Protein AF-A0A0N0BP47-F1 (afdb_monomer)

Structure (mmCIF, N/CA/C/O backbone):
data_AF-A0A0N0BP47-F1
#
_entry.id   AF-A0A0N0BP47-F1
#
loop_
_atom_site.group_PDB
_atom_site.id
_atom_site.type_symbol
_atom_site.label_atom_id
_atom_site.label_alt_id
_atom_site.label_comp_id
_atom_site.label_asym_id
_atom_site.label_entity_id
_atom_site.label_seq_id
_atom_site.pdbx_PDB_ins_code
_atom_site.Cartn_x
_atom_site.Cartn_y
_atom_site.Cartn_z
_atom_site.occupancy
_atom_site.B_iso_or_equiv
_atom_site.auth_seq_id
_atom_site.auth_comp_id
_atom_site.auth_asym_id
_atom_site.auth_atom_id
_atom_site.pdbx_PDB_model_num
ATOM 1 N N . MET A 1 1 ? 19.982 -4.268 -27.876 1.00 39.19 1 MET A N 1
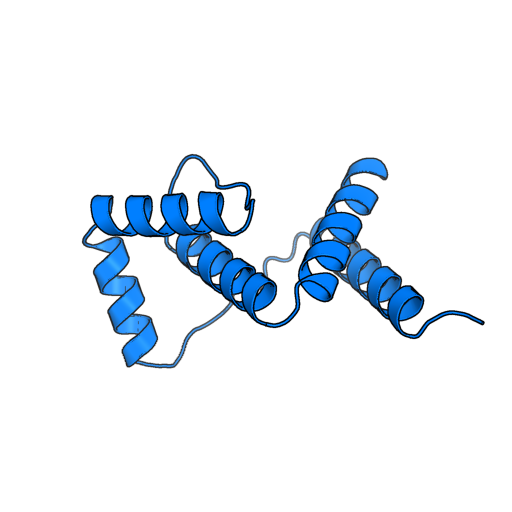ATOM 2 C CA . MET A 1 1 ? 18.529 -4.215 -28.103 1.00 39.19 1 MET A CA 1
ATOM 3 C C . MET A 1 1 ? 17.950 -4.210 -26.710 1.00 39.19 1 MET A C 1
ATOM 5 O O . MET A 1 1 ? 17.743 -5.275 -26.160 1.00 39.19 1 MET A O 1
ATOM 9 N N . THR A 1 2 ? 17.935 -3.030 -26.093 1.00 45.56 2 THR A N 1
ATOM 10 C CA . THR A 1 2 ? 17.407 -2.817 -24.741 1.00 45.56 2 THR A CA 1
ATOM 11 C C . THR A 1 2 ? 15.906 -3.044 -24.854 1.00 45.56 2 THR A C 1
ATOM 13 O O . THR A 1 2 ? 15.284 -2.416 -25.721 1.00 45.56 2 THR A O 1
ATOM 16 N N . SER A 1 3 ? 15.369 -4.034 -24.141 1.00 50.91 3 SER A N 1
ATOM 17 C CA . SER A 1 3 ? 13.925 -4.277 -24.151 1.00 50.91 3 SER A CA 1
ATOM 18 C C . SER A 1 3 ? 13.225 -3.025 -23.620 1.00 50.91 3 SER A C 1
ATOM 20 O O . SER A 1 3 ? 13.825 -2.246 -22.881 1.00 50.91 3 SER A O 1
ATOM 22 N N . VAL A 1 4 ? 11.967 -2.809 -24.000 1.00 58.12 4 VAL A N 1
ATOM 23 C CA . VAL A 1 4 ? 11.147 -1.744 -23.394 1.00 58.12 4 VAL A CA 1
ATOM 24 C C . VAL A 1 4 ? 11.092 -1.919 -21.865 1.00 58.12 4 VAL A C 1
ATOM 26 O O . VAL A 1 4 ? 11.076 -0.922 -21.151 1.00 58.12 4 VAL A O 1
ATOM 29 N N . ASP A 1 5 ? 11.179 -3.165 -21.387 1.00 60.19 5 ASP A N 1
ATOM 30 C CA . ASP A 1 5 ? 11.252 -3.538 -19.970 1.00 60.19 5 ASP A CA 1
ATOM 31 C C . ASP A 1 5 ? 12.515 -3.053 -19.253 1.00 60.19 5 ASP A C 1
ATOM 33 O O . ASP A 1 5 ? 12.406 -2.491 -18.170 1.00 60.19 5 ASP A O 1
ATOM 37 N N . ASP A 1 6 ? 13.701 -3.176 -19.866 1.00 65.19 6 ASP A N 1
ATOM 38 C CA . ASP A 1 6 ? 14.962 -2.757 -19.225 1.00 65.19 6 ASP A CA 1
ATOM 39 C C . ASP A 1 6 ? 14.944 -1.249 -18.901 1.00 65.19 6 ASP A C 1
ATOM 41 O O . ASP A 1 6 ? 15.455 -0.815 -17.874 1.00 65.19 6 ASP A O 1
ATOM 45 N N . GLY A 1 7 ? 14.328 -0.438 -19.772 1.00 82.25 7 GLY A N 1
ATOM 4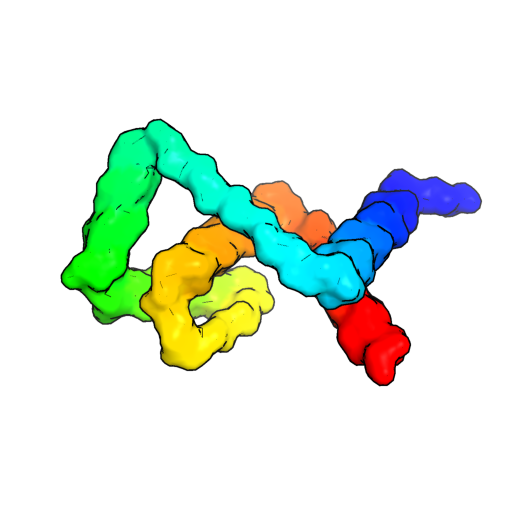6 C CA . GLY A 1 7 ? 14.207 1.004 -19.545 1.00 82.25 7 GLY A CA 1
ATOM 47 C C . GLY A 1 7 ? 13.253 1.352 -18.401 1.00 82.25 7 GLY A C 1
ATOM 48 O O . GLY A 1 7 ? 13.528 2.265 -17.631 1.00 82.25 7 GLY A O 1
ATOM 49 N N . PHE A 1 8 ? 12.151 0.612 -18.266 1.00 86.25 8 PHE A N 1
ATOM 50 C CA . PHE A 1 8 ? 11.183 0.841 -17.194 1.00 86.25 8 PHE A CA 1
ATOM 51 C C . PHE A 1 8 ? 11.718 0.407 -15.821 1.00 86.25 8 PHE A C 1
ATOM 53 O O . PHE A 1 8 ? 11.461 1.078 -14.822 1.00 86.25 8 PHE A O 1
ATOM 60 N N . GLU A 1 9 ? 12.489 -0.682 -15.759 1.00 88.00 9 GLU A N 1
ATOM 61 C CA . GLU A 1 9 ? 13.150 -1.115 -14.523 1.00 88.00 9 GLU A CA 1
ATOM 62 C C . GLU A 1 9 ? 14.175 -0.098 -14.012 1.00 88.00 9 GLU A C 1
ATOM 64 O O . GLU A 1 9 ? 14.232 0.159 -12.805 1.00 88.00 9 GLU A O 1
ATOM 69 N N . ASP A 1 10 ? 14.962 0.493 -14.915 1.00 89.44 10 ASP A N 1
ATOM 70 C CA . ASP A 1 10 ? 15.906 1.562 -14.578 1.00 89.44 10 ASP A CA 1
ATOM 71 C C . ASP A 1 10 ? 15.158 2.816 -14.087 1.00 89.44 10 ASP A C 1
ATOM 73 O O . ASP A 1 10 ? 15.490 3.353 -13.028 1.00 89.44 10 ASP A O 1
ATOM 77 N N . ASP A 1 11 ? 14.080 3.220 -14.773 1.00 92.56 11 ASP A N 1
ATOM 78 C CA . ASP A 1 11 ? 13.230 4.345 -14.351 1.00 92.56 11 ASP A CA 1
ATOM 79 C C . ASP A 1 11 ? 12.618 4.115 -12.950 1.00 92.56 11 ASP A C 1
ATOM 81 O O . ASP A 1 11 ? 12.526 5.040 -12.133 1.00 92.56 11 ASP A O 1
ATOM 85 N N . LEU A 1 12 ? 12.201 2.880 -12.642 1.00 91.81 12 LEU A N 1
ATOM 86 C CA . LEU A 1 12 ? 11.696 2.502 -11.319 1.00 91.81 12 LEU A CA 1
ATOM 87 C C . LEU A 1 12 ? 12.785 2.575 -10.244 1.00 91.81 12 LEU A C 1
ATOM 89 O O . LEU A 1 12 ? 12.523 3.084 -9.151 1.00 91.81 12 LEU A O 1
ATOM 93 N N . LEU A 1 13 ? 13.993 2.083 -10.532 1.00 92.06 13 LEU A N 1
ATOM 94 C CA . LEU A 1 13 ? 15.125 2.154 -9.605 1.00 92.06 13 LEU A CA 1
ATOM 95 C C . LEU A 1 13 ? 15.509 3.607 -9.297 1.00 92.06 13 LEU A C 1
ATOM 97 O O . LEU A 1 13 ? 15.717 3.948 -8.126 1.00 92.06 13 LEU A O 1
ATOM 101 N N . ASP A 1 14 ? 15.548 4.462 -10.318 1.00 91.62 14 ASP A N 1
ATOM 102 C CA . ASP A 1 14 ? 15.815 5.892 -10.165 1.00 91.62 14 ASP A CA 1
ATOM 103 C C . ASP A 1 14 ? 14.738 6.559 -9.299 1.00 91.62 14 ASP A C 1
ATOM 105 O O . ASP A 1 14 ? 15.054 7.271 -8.341 1.00 91.62 14 ASP A O 1
ATOM 109 N N . ALA A 1 15 ? 13.459 6.265 -9.559 1.00 90.50 15 ALA A N 1
ATOM 110 C CA . ALA A 1 15 ? 12.347 6.809 -8.782 1.00 90.50 15 ALA A CA 1
ATOM 111 C C . ALA A 1 15 ? 12.372 6.359 -7.308 1.00 90.50 15 ALA A C 1
ATOM 113 O O . ALA A 1 15 ? 12.104 7.165 -6.408 1.00 90.50 15 ALA A O 1
ATOM 114 N N . VAL A 1 16 ? 12.694 5.086 -7.042 1.00 89.88 16 VAL A N 1
ATOM 115 C CA . VAL A 1 16 ? 12.854 4.556 -5.675 1.00 89.88 16 VAL A CA 1
ATOM 116 C C . VAL A 1 16 ? 14.034 5.231 -4.976 1.00 89.88 16 VAL A C 1
ATOM 118 O O . VAL A 1 16 ? 13.901 5.639 -3.819 1.00 89.88 16 VAL A O 1
ATOM 121 N N . THR A 1 17 ? 15.160 5.398 -5.669 1.00 89.44 17 THR A N 1
ATOM 122 C CA . THR A 1 17 ? 16.366 6.027 -5.113 1.00 89.44 17 THR A CA 1
ATOM 123 C C . THR A 1 17 ? 16.114 7.491 -4.767 1.00 89.44 17 THR A C 1
ATOM 125 O O . THR A 1 17 ? 16.306 7.885 -3.616 1.00 89.44 17 THR A O 1
ATOM 128 N N . GLU A 1 18 ? 15.567 8.278 -5.699 1.00 88.69 18 GLU A N 1
ATOM 129 C CA . GLU A 1 18 ? 15.239 9.690 -5.462 1.00 88.69 18 GLU A CA 1
ATOM 130 C C . GLU A 1 18 ? 14.275 9.854 -4.273 1.00 88.69 18 GLU A C 1
ATOM 132 O O . GLU A 1 18 ? 14.419 10.766 -3.447 1.00 88.69 18 GLU A O 1
ATOM 137 N N . ARG A 1 19 ? 13.289 8.956 -4.137 1.00 86.06 19 ARG A N 1
ATOM 138 C CA . ARG A 1 19 ? 12.337 8.997 -3.018 1.00 86.06 19 ARG A CA 1
ATOM 139 C C . ARG A 1 19 ? 12.985 8.724 -1.668 1.00 86.06 19 ARG A C 1
ATOM 141 O O . ARG A 1 19 ? 12.661 9.434 -0.716 1.00 86.06 19 ARG A O 1
ATOM 148 N N . ASN A 1 20 ? 13.886 7.750 -1.589 1.00 84.06 20 ASN A N 1
ATOM 149 C CA . ASN A 1 20 ? 14.588 7.429 -0.348 1.00 84.06 20 ASN A CA 1
ATOM 150 C C . ASN A 1 20 ? 15.618 8.508 0.023 1.00 84.06 20 ASN A C 1
ATOM 152 O O . ASN A 1 20 ? 15.687 8.910 1.183 1.00 84.06 20 ASN A O 1
ATOM 156 N N . GLU A 1 21 ? 16.361 9.042 -0.950 1.00 86.56 21 GLU A N 1
ATOM 157 C CA . GLU A 1 21 ? 17.393 10.061 -0.708 1.00 86.56 21 GLU A CA 1
ATOM 158 C C . GLU A 1 21 ? 16.817 11.442 -0.372 1.00 86.56 21 GLU A C 1
ATOM 160 O O . GLU A 1 21 ? 17.348 12.152 0.484 1.00 86.56 21 GLU A O 1
ATOM 165 N N . SER A 1 22 ? 15.717 11.842 -1.021 1.00 83.44 22 SER A N 1
ATOM 166 C CA . SER A 1 22 ? 15.095 13.150 -0.769 1.00 83.44 22 SER A CA 1
ATOM 167 C C . SER A 1 22 ? 14.421 13.247 0.602 1.00 83.44 22 SER A C 1
ATOM 169 O O . SER A 1 22 ? 14.139 14.356 1.064 1.00 83.44 22 SER A O 1
ATOM 171 N N . GLY A 1 23 ? 14.104 12.108 1.234 1.00 68.56 23 GLY A N 1
ATOM 172 C CA . GLY A 1 23 ? 13.318 12.041 2.471 1.00 68.56 23 GLY A CA 1
ATOM 173 C C . GLY A 1 23 ? 11.908 12.638 2.343 1.00 68.56 23 GLY A C 1
ATOM 174 O O . GLY A 1 23 ? 11.210 12.822 3.342 1.00 68.56 23 GLY A O 1
ATOM 175 N N . ALA A 1 24 ? 11.478 12.979 1.124 1.00 66.75 24 ALA A N 1
ATOM 176 C CA . ALA A 1 24 ? 10.229 13.673 0.871 1.00 66.75 24 ALA A CA 1
ATOM 177 C C . ALA A 1 24 ? 9.083 12.664 0.755 1.00 66.75 24 ALA A C 1
ATOM 179 O O . ALA A 1 24 ? 8.833 12.090 -0.312 1.00 66.75 24 ALA A O 1
ATOM 180 N N . GLN A 1 25 ? 8.344 12.498 1.854 1.00 67.88 25 GLN A N 1
ATOM 181 C CA . GLN A 1 25 ? 7.076 11.774 1.852 1.00 67.88 25 GLN A CA 1
ATOM 182 C C . GLN A 1 25 ? 6.072 12.501 0.948 1.00 67.88 25 GLN A C 1
ATOM 184 O O . GLN A 1 25 ? 5.815 13.697 1.109 1.00 67.88 25 GLN A O 1
ATOM 189 N N . ARG A 1 26 ? 5.496 11.780 -0.018 1.00 69.38 26 ARG A N 1
ATOM 190 C CA . ARG A 1 26 ? 4.386 12.279 -0.835 1.00 69.38 26 ARG A CA 1
ATOM 191 C C . ARG A 1 26 ? 3.104 11.613 -0.360 1.00 69.38 26 ARG A C 1
ATOM 193 O O . ARG A 1 26 ? 3.006 10.393 -0.393 1.00 69.38 26 ARG A O 1
ATOM 200 N N . SER A 1 27 ? 2.131 12.410 0.069 1.00 79.88 27 SER A N 1
ATOM 201 C CA . SER A 1 27 ? 0.819 11.893 0.446 1.00 79.88 27 SER A CA 1
ATOM 202 C C . SER A 1 27 ? -0.002 11.528 -0.791 1.00 79.88 27 SER A C 1
ATOM 204 O O . SER A 1 27 ? 0.022 12.225 -1.810 1.00 79.88 27 SER A O 1
ATOM 206 N N . VAL A 1 28 ? -0.757 10.437 -0.683 1.00 80.06 28 VAL A N 1
ATOM 207 C CA . VAL A 1 28 ? -1.824 10.088 -1.623 1.00 80.06 28 VAL A CA 1
ATOM 208 C C . VAL A 1 28 ? -3.140 10.546 -1.000 1.00 80.06 28 VAL A C 1
ATOM 210 O O . VAL A 1 28 ? -3.444 10.199 0.136 1.00 80.06 28 VAL A O 1
ATOM 213 N N . SER A 1 29 ? -3.901 11.378 -1.712 1.00 84.44 29 SER A N 1
ATOM 214 C CA . SER A 1 29 ? -5.218 11.850 -1.265 1.00 84.44 29 SER A CA 1
ATOM 215 C C . SER A 1 29 ? -6.315 11.176 -2.077 1.00 84.44 29 SER A C 1
ATOM 217 O O . SER A 1 29 ? -6.306 11.251 -3.306 1.00 84.44 29 SER A O 1
ATOM 219 N N . ILE A 1 30 ? -7.266 10.551 -1.387 1.00 84.94 30 ILE A N 1
ATOM 220 C CA . ILE A 1 30 ? -8.432 9.909 -1.993 1.00 84.94 30 ILE A CA 1
ATOM 221 C C . ILE A 1 30 ? -9.610 10.875 -1.873 1.00 84.94 30 ILE A C 1
ATOM 223 O O . ILE A 1 30 ? -10.006 11.246 -0.773 1.00 84.94 30 ILE A O 1
ATOM 227 N N . TRP A 1 31 ? -10.138 11.304 -3.019 1.00 88.50 31 TRP A N 1
ATOM 228 C CA . TRP A 1 31 ? -11.280 12.226 -3.107 1.00 88.50 31 TRP A CA 1
ATOM 229 C C . TRP A 1 31 ? -12.599 11.518 -3.424 1.00 88.50 31 TRP A C 1
ATOM 231 O O . TRP A 1 31 ? -13.647 12.157 -3.473 1.00 88.50 31 TRP A O 1
ATOM 241 N N . ASP A 1 32 ? -12.541 10.213 -3.671 1.00 94.00 32 ASP A N 1
ATOM 242 C CA . ASP A 1 32 ? -13.718 9.394 -3.908 1.00 94.00 32 ASP A CA 1
ATOM 243 C C . ASP A 1 32 ? -14.413 9.091 -2.576 1.00 94.00 32 ASP A C 1
ATOM 245 O O . ASP A 1 32 ? -13.803 8.537 -1.660 1.00 94.00 32 ASP A O 1
ATOM 249 N N . GLY A 1 33 ? -15.677 9.503 -2.461 1.00 93.38 33 GLY A N 1
ATOM 250 C CA . GLY A 1 33 ? -16.432 9.391 -1.215 1.00 93.38 33 GLY A CA 1
ATOM 251 C C . GLY A 1 33 ? -16.728 7.947 -0.813 1.00 93.38 33 GLY A C 1
ATOM 252 O O . GLY A 1 33 ? -16.740 7.648 0.379 1.00 93.38 33 GLY A O 1
ATOM 253 N N . ASP A 1 34 ? -16.914 7.052 -1.783 1.00 96.06 34 ASP A N 1
ATOM 254 C CA . ASP A 1 34 ? -17.258 5.655 -1.515 1.00 96.06 34 ASP A CA 1
ATOM 255 C C . ASP A 1 34 ? -16.019 4.871 -1.063 1.00 96.06 34 ASP A C 1
ATOM 257 O O . ASP A 1 34 ? -16.084 4.105 -0.098 1.00 96.06 34 ASP A O 1
ATOM 261 N N . ILE A 1 35 ? -14.862 5.111 -1.693 1.00 92.50 35 ILE A N 1
ATOM 262 C CA . ILE A 1 35 ? -13.580 4.546 -1.243 1.00 92.50 35 ILE A CA 1
ATOM 263 C C . ILE A 1 35 ? -13.201 5.109 0.130 1.00 92.50 35 ILE A C 1
ATOM 265 O O . ILE A 1 35 ? -12.749 4.352 0.987 1.00 92.50 35 ILE A O 1
ATOM 269 N N . ALA A 1 36 ? -13.401 6.410 0.367 1.00 92.50 36 ALA A N 1
ATOM 270 C CA . ALA A 1 36 ? -13.148 7.001 1.679 1.00 92.50 36 ALA A CA 1
ATOM 271 C C . ALA A 1 36 ? -14.005 6.333 2.767 1.00 92.50 36 ALA A C 1
ATOM 273 O O . ALA A 1 36 ? -13.464 5.904 3.782 1.00 92.50 36 ALA A O 1
ATOM 274 N N . ALA A 1 37 ? -15.304 6.140 2.513 1.00 95.12 37 ALA A N 1
ATOM 275 C CA . ALA A 1 37 ? -16.200 5.455 3.442 1.00 95.12 37 ALA A CA 1
ATOM 276 C C . ALA A 1 37 ? -15.805 3.987 3.686 1.00 95.12 37 ALA A C 1
ATOM 278 O O . ALA A 1 37 ? -15.932 3.495 4.806 1.00 95.12 37 ALA A O 1
ATOM 279 N N . LEU A 1 38 ? -15.310 3.280 2.663 1.00 94.69 38 LEU A N 1
ATOM 280 C CA . LEU A 1 38 ? -14.777 1.924 2.826 1.00 94.69 38 LEU A CA 1
ATOM 281 C C . LEU A 1 38 ? -13.547 1.906 3.741 1.00 94.69 38 LEU A C 1
ATOM 283 O O . LEU A 1 38 ? -13.456 1.039 4.607 1.00 94.69 38 LEU A O 1
ATOM 287 N N . LEU A 1 39 ? -12.609 2.837 3.549 1.00 93.19 39 LEU A N 1
ATOM 288 C CA . LEU A 1 39 ? -11.408 2.927 4.382 1.00 93.19 39 LEU A CA 1
ATOM 289 C C . LEU A 1 39 ? -11.759 3.269 5.829 1.00 93.19 39 LEU A C 1
ATOM 291 O O . LEU A 1 39 ? -11.266 2.599 6.731 1.00 93.19 39 LEU A O 1
ATOM 295 N N . ASP A 1 40 ? -12.658 4.233 6.041 1.00 93.62 40 ASP A N 1
ATOM 296 C CA . ASP A 1 40 ? -13.148 4.583 7.377 1.00 93.62 40 ASP A CA 1
ATOM 297 C C . ASP A 1 40 ? -13.794 3.356 8.056 1.00 93.62 40 ASP A C 1
ATOM 299 O O . ASP A 1 40 ? -13.479 3.030 9.198 1.00 93.62 40 ASP A O 1
ATOM 303 N N . ALA A 1 41 ? -14.620 2.593 7.329 1.00 96.31 41 ALA A N 1
ATOM 304 C CA . ALA A 1 41 ? -15.235 1.378 7.864 1.00 96.31 41 ALA A CA 1
ATOM 305 C C . ALA A 1 41 ? -14.216 0.272 8.197 1.00 96.31 41 ALA A C 1
ATOM 307 O O . ALA A 1 41 ? -14.432 -0.487 9.144 1.00 96.31 41 ALA A O 1
ATOM 308 N N . LEU A 1 42 ? -13.129 0.142 7.430 1.00 95.19 42 LEU A N 1
ATOM 309 C CA . LEU A 1 42 ? -12.064 -0.825 7.715 1.00 95.19 42 LEU A CA 1
ATOM 310 C C . LEU A 1 42 ? -11.268 -0.431 8.964 1.00 95.19 42 LEU A C 1
ATOM 312 O O . LEU A 1 42 ? -10.988 -1.296 9.787 1.00 95.19 42 LEU A O 1
ATOM 316 N N . GLU A 1 43 ? -10.974 0.855 9.153 1.00 91.94 43 GLU A N 1
ATOM 317 C CA . GLU A 1 43 ? -10.306 1.343 10.367 1.00 91.94 43 GLU A CA 1
ATOM 318 C C . GLU A 1 43 ? -11.150 1.166 11.629 1.00 91.94 43 GLU A C 1
ATOM 320 O O . GLU A 1 43 ? -10.628 0.817 12.686 1.00 91.94 43 GLU A O 1
ATOM 325 N N . GLU A 1 44 ? -12.465 1.375 11.533 1.00 95.50 44 GLU A N 1
ATOM 326 C CA . GLU A 1 44 ? -13.381 1.149 12.655 1.00 95.50 44 GLU A CA 1
ATOM 327 C C . GLU A 1 44 ? -13.543 -0.345 13.002 1.00 95.50 44 GLU A C 1
ATOM 329 O O . GLU A 1 44 ? -14.115 -0.681 14.041 1.00 95.50 44 GLU A O 1
ATOM 334 N N . ASN A 1 45 ? -13.047 -1.251 12.150 1.00 96.19 45 ASN A N 1
ATOM 335 C CA . ASN A 1 45 ? -13.157 -2.701 12.303 1.00 96.19 45 ASN A CA 1
ATOM 336 C C . ASN A 1 45 ? -11.784 -3.382 12.100 1.00 96.19 45 ASN A C 1
ATOM 338 O O . ASN A 1 45 ? -11.594 -4.070 11.091 1.00 96.19 45 ASN A O 1
ATOM 342 N N . PRO A 1 46 ? -10.841 -3.254 13.056 1.00 93.00 46 PRO A N 1
ATOM 343 C CA . PRO A 1 46 ? -9.454 -3.705 12.898 1.00 93.00 46 PRO A CA 1
ATOM 344 C C . PRO A 1 46 ? -9.336 -5.200 12.577 1.00 93.00 46 PRO A C 1
ATOM 346 O O . PRO A 1 46 ? -8.645 -5.555 11.630 1.00 93.00 46 PRO A O 1
ATOM 349 N N . ASP A 1 47 ? -10.126 -6.067 13.225 1.00 95.38 47 ASP A N 1
ATOM 350 C CA . ASP A 1 47 ? -10.147 -7.509 12.917 1.00 95.38 47 ASP A CA 1
ATOM 351 C C . ASP A 1 47 ? -10.469 -7.793 11.436 1.00 95.38 47 ASP A C 1
ATOM 353 O O . ASP A 1 47 ? -10.061 -8.806 10.863 1.00 95.38 47 ASP A O 1
ATOM 357 N N . ARG A 1 48 ? -11.278 -6.930 10.803 1.00 95.81 48 ARG A N 1
ATOM 358 C CA . ARG A 1 48 ? -11.650 -7.067 9.393 1.00 95.81 48 ARG A CA 1
ATOM 359 C C . ARG A 1 48 ? -10.549 -6.550 8.474 1.00 95.81 48 ARG A C 1
ATOM 361 O O . ARG A 1 48 ? -10.367 -7.142 7.408 1.00 95.81 48 ARG A O 1
ATOM 368 N N . ALA A 1 49 ? -9.867 -5.477 8.867 1.00 95.00 49 ALA A N 1
ATOM 369 C CA . ALA A 1 49 ? -8.714 -4.941 8.156 1.00 95.00 49 ALA A CA 1
ATOM 370 C C . ALA A 1 49 ? -7.533 -5.921 8.189 1.00 95.00 49 ALA A C 1
ATOM 372 O O . ALA A 1 49 ? -7.002 -6.246 7.130 1.00 95.00 49 ALA A O 1
ATOM 373 N N . GLU A 1 50 ? -7.213 -6.483 9.356 1.00 94.38 50 GLU A N 1
ATOM 374 C CA . GLU A 1 50 ? -6.183 -7.519 9.519 1.00 94.38 50 GLU A CA 1
ATOM 375 C C . GLU A 1 50 ? -6.469 -8.714 8.609 1.00 94.38 50 GLU A C 1
ATOM 377 O O . GLU A 1 50 ? -5.671 -9.043 7.738 1.00 94.38 50 GLU A O 1
ATOM 382 N N . GLN A 1 51 ? -7.680 -9.275 8.674 1.00 95.00 51 GLN A N 1
ATOM 383 C CA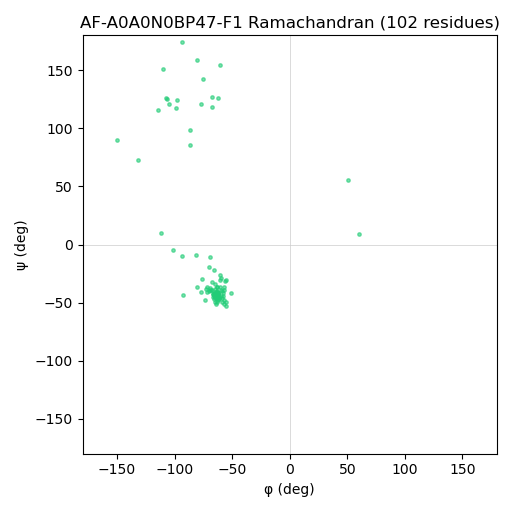 . GLN A 1 51 ? -8.074 -10.376 7.789 1.00 95.00 51 GLN A CA 1
ATOM 384 C C . GLN A 1 51 ? -8.043 -10.031 6.291 1.00 95.00 51 GLN A C 1
ATOM 386 O O . GLN A 1 51 ? -8.027 -10.934 5.451 1.00 95.00 51 GLN A O 1
ATOM 391 N N . LEU A 1 52 ? -8.205 -8.760 5.917 1.00 94.00 52 LEU A N 1
ATOM 392 C CA . LEU A 1 52 ? -8.096 -8.334 4.522 1.00 94.00 52 LEU A CA 1
ATOM 393 C C . LEU A 1 52 ? -6.626 -8.337 4.097 1.00 94.00 52 LEU A C 1
ATOM 395 O O . LEU A 1 52 ? -6.306 -8.898 3.049 1.00 94.00 52 LEU A O 1
ATOM 399 N N . VAL A 1 53 ? -5.767 -7.744 4.925 1.00 93.44 53 VAL A N 1
ATOM 400 C CA . VAL A 1 53 ? -4.325 -7.643 4.699 1.00 93.44 53 VAL A CA 1
ATOM 401 C C . VAL A 1 53 ? -3.667 -9.022 4.688 1.00 93.44 53 VAL A C 1
ATOM 403 O O . VAL A 1 53 ? -2.960 -9.330 3.735 1.00 93.44 53 VAL A O 1
ATOM 406 N N . GLU A 1 54 ? -3.981 -9.892 5.650 1.00 93.19 54 GLU A N 1
ATOM 407 C CA . GLU A 1 54 ? -3.484 -11.275 5.707 1.00 93.19 54 GLU A CA 1
ATOM 408 C C . GLU A 1 54 ? -3.846 -12.063 4.441 1.00 93.19 54 GLU A C 1
ATOM 410 O O . GLU A 1 54 ? -2.986 -12.680 3.819 1.00 93.19 54 GLU A O 1
ATOM 415 N N . ARG A 1 55 ? -5.109 -11.998 3.993 1.00 94.12 55 ARG A N 1
ATOM 416 C CA . ARG A 1 55 ? -5.536 -12.706 2.772 1.00 94.12 55 ARG A CA 1
ATOM 417 C C . ARG A 1 55 ? -4.826 -12.195 1.524 1.00 94.12 55 ARG A C 1
ATOM 419 O O . ARG A 1 55 ? -4.500 -12.985 0.646 1.00 94.12 55 ARG A O 1
ATOM 426 N N . ALA A 1 56 ? -4.646 -10.882 1.418 1.00 91.75 56 ALA A N 1
ATOM 427 C CA . ALA A 1 56 ? -3.950 -10.274 0.293 1.00 91.75 56 ALA A CA 1
ATOM 428 C C . ALA A 1 56 ? -2.449 -10.608 0.305 1.00 91.75 56 ALA A C 1
ATOM 430 O O . ALA A 1 56 ? -1.877 -10.885 -0.749 1.00 91.75 56 ALA A O 1
ATOM 431 N N . SER A 1 57 ? -1.837 -10.629 1.492 1.00 89.31 57 SER A N 1
ATOM 432 C CA . SER A 1 57 ? -0.459 -11.068 1.711 1.00 89.31 57 SER A CA 1
ATOM 433 C C . SER A 1 57 ? -0.246 -12.509 1.257 1.00 89.31 57 SER A C 1
ATOM 435 O O . SER A 1 57 ? 0.656 -12.751 0.457 1.00 89.31 57 SER A O 1
ATOM 437 N N . ASP A 1 58 ? -1.121 -13.427 1.678 1.00 91.25 58 ASP A N 1
ATOM 438 C CA . ASP A 1 58 ? -1.057 -14.844 1.307 1.00 91.25 58 ASP A CA 1
ATOM 439 C C . ASP A 1 58 ? -1.260 -15.070 -0.200 1.00 91.25 58 ASP A C 1
ATOM 441 O O . ASP A 1 58 ? -0.515 -15.828 -0.821 1.00 91.25 58 ASP A O 1
ATOM 445 N N . GLU A 1 59 ? -2.266 -14.427 -0.804 1.00 91.50 59 GLU A N 1
ATOM 446 C CA . GLU A 1 59 ? -2.600 -14.629 -2.223 1.00 91.50 59 GLU A CA 1
ATOM 447 C C . GLU A 1 59 ? -1.511 -14.082 -3.153 1.00 91.50 59 GLU A C 1
ATOM 449 O O . GLU A 1 59 ? -1.198 -14.686 -4.180 1.00 91.50 59 GLU A O 1
ATOM 454 N N . PHE A 1 60 ? -0.936 -12.931 -2.802 1.00 86.88 60 PHE A N 1
ATOM 455 C CA . PHE A 1 60 ? -0.032 -12.202 -3.683 1.00 86.88 60 PHE A CA 1
ATOM 456 C C . PHE A 1 60 ? 1.418 -12.176 -3.198 1.00 86.88 60 PHE A C 1
ATOM 458 O O . PHE A 1 60 ? 2.200 -11.451 -3.799 1.00 86.88 60 PHE A O 1
ATOM 465 N N . ASP A 1 61 ? 1.813 -12.937 -2.174 1.00 86.94 61 ASP A N 1
ATOM 466 C CA . ASP A 1 61 ? 3.184 -12.953 -1.625 1.00 86.94 61 ASP A CA 1
ATOM 467 C C . ASP A 1 61 ? 3.697 -11.527 -1.323 1.00 86.94 61 ASP A C 1
ATOM 469 O O . ASP A 1 61 ? 4.682 -11.046 -1.895 1.00 86.94 61 ASP A O 1
ATOM 473 N N . ILE A 1 62 ? 2.935 -10.792 -0.503 1.00 86.31 62 ILE A N 1
ATOM 474 C CA . ILE A 1 62 ? 3.238 -9.405 -0.111 1.00 86.31 62 ILE A CA 1
ATOM 475 C C . ILE A 1 62 ? 3.715 -9.394 1.338 1.00 86.31 62 ILE A C 1
ATOM 477 O O . ILE A 1 62 ? 2.991 -9.834 2.226 1.00 86.31 62 ILE A O 1
ATOM 481 N N . SER A 1 63 ? 4.893 -8.826 1.598 1.00 84.62 63 SER A N 1
ATOM 482 C CA . SER A 1 63 ? 5.335 -8.550 2.968 1.00 84.62 63 SER A CA 1
ATOM 483 C C . SER A 1 63 ? 4.473 -7.459 3.597 1.00 84.62 63 SER A C 1
ATOM 485 O O . SER A 1 63 ? 4.364 -6.365 3.031 1.00 84.62 63 SER A O 1
ATOM 487 N N . ILE A 1 64 ? 3.921 -7.757 4.769 1.00 83.38 64 ILE A N 1
ATOM 488 C CA . ILE A 1 64 ? 3.100 -6.844 5.566 1.00 83.38 64 ILE A CA 1
ATOM 489 C C . ILE A 1 64 ? 3.851 -6.413 6.824 1.00 83.38 64 ILE A C 1
ATOM 491 O O . ILE A 1 64 ? 4.703 -7.152 7.326 1.00 83.38 64 ILE A O 1
ATOM 495 N N . ASP A 1 65 ? 3.544 -5.216 7.305 1.00 80.25 65 ASP A N 1
ATOM 496 C CA . ASP A 1 65 ? 4.026 -4.717 8.593 1.00 80.25 65 ASP A CA 1
ATOM 497 C C . ASP A 1 65 ? 3.189 -5.279 9.764 1.00 80.25 65 ASP A C 1
ATOM 499 O O . ASP A 1 65 ? 2.055 -5.718 9.578 1.00 80.25 65 ASP A O 1
ATOM 503 N N . ASP A 1 66 ? 3.753 -5.281 10.981 1.00 77.81 66 ASP A N 1
ATOM 504 C CA . ASP A 1 66 ? 3.089 -5.825 12.183 1.00 77.81 66 ASP A CA 1
ATOM 505 C C . ASP A 1 66 ? 1.834 -5.028 12.607 1.00 77.81 66 ASP A C 1
ATOM 507 O O . ASP A 1 66 ? 0.987 -5.557 13.324 1.00 77.81 66 ASP A O 1
ATOM 511 N N . ASP A 1 67 ? 1.718 -3.759 12.199 1.00 85.88 67 ASP A N 1
ATOM 512 C CA . ASP A 1 67 ? 0.604 -2.870 12.552 1.00 85.88 67 ASP A CA 1
ATOM 513 C C . ASP A 1 67 ? -0.203 -2.521 11.293 1.00 85.88 67 ASP A C 1
ATOM 515 O O . ASP A 1 67 ? 0.314 -1.908 10.356 1.00 85.88 67 ASP A O 1
ATOM 519 N N . VAL A 1 68 ? -1.472 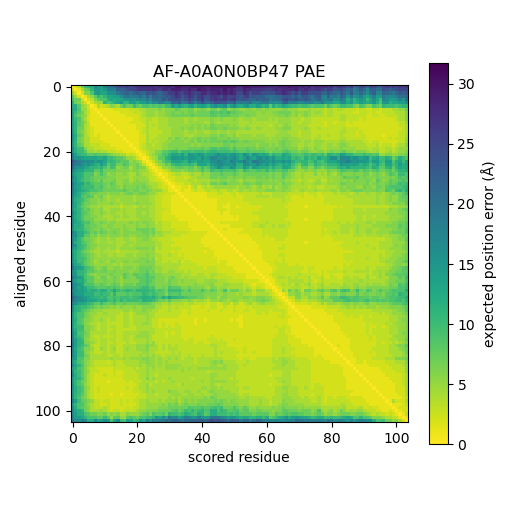-2.942 11.255 1.00 88.88 68 VAL A N 1
ATOM 520 C CA . VAL A 1 68 ? -2.366 -2.705 10.114 1.00 88.88 68 VAL A CA 1
ATOM 521 C C . VAL A 1 68 ? -3.043 -1.343 10.265 1.00 88.88 68 VAL A C 1
ATOM 523 O O . VAL A 1 68 ? -4.165 -1.228 10.762 1.00 8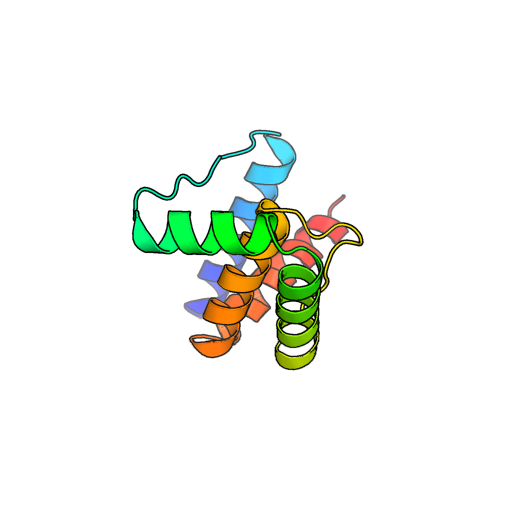8.88 68 VAL A O 1
ATOM 526 N N . ASP A 1 69 ? -2.354 -0.298 9.808 1.00 90.19 69 ASP A N 1
ATOM 527 C CA . ASP A 1 69 ? -2.882 1.063 9.731 1.00 90.19 69 ASP A CA 1
ATOM 528 C C . ASP A 1 69 ? -3.494 1.371 8.349 1.00 90.19 69 ASP A C 1
ATOM 530 O O . ASP A 1 69 ? -3.394 0.599 7.392 1.00 90.19 69 ASP A O 1
ATOM 534 N N . ARG A 1 70 ? -4.122 2.548 8.207 1.00 89.81 70 ARG A N 1
ATOM 535 C CA . ARG A 1 70 ? -4.692 3.010 6.925 1.00 89.81 70 ARG A CA 1
ATOM 536 C C . ARG A 1 70 ? -3.694 2.924 5.778 1.00 89.81 70 ARG A C 1
ATOM 538 O O . ARG A 1 70 ? -4.072 2.578 4.657 1.00 89.81 70 ARG A O 1
ATOM 545 N N . SER A 1 71 ? -2.448 3.304 6.046 1.00 89.00 71 SER A N 1
ATOM 546 C CA . SER A 1 71 ? -1.391 3.334 5.041 1.00 89.00 71 SER A CA 1
ATOM 547 C C . SER A 1 71 ? -1.101 1.925 4.544 1.00 89.00 71 SER A C 1
ATOM 549 O O . SER A 1 71 ? -1.038 1.720 3.330 1.00 89.00 71 SER A O 1
ATOM 551 N N . GLU A 1 72 ? -1.017 0.959 5.460 1.00 90.69 72 GLU A N 1
ATOM 552 C CA . GLU A 1 72 ? -0.788 -0.440 5.121 1.00 90.69 72 GLU A CA 1
ATOM 553 C C . GLU A 1 72 ? -1.969 -1.059 4.367 1.00 90.69 72 GLU A C 1
ATOM 555 O O . GLU A 1 72 ? -1.770 -1.688 3.324 1.00 90.69 72 GLU A O 1
ATOM 560 N N . ILE A 1 73 ? -3.210 -0.784 4.787 1.00 92.38 73 ILE A N 1
ATOM 561 C CA . ILE A 1 73 ? -4.416 -1.219 4.058 1.00 92.38 73 ILE A CA 1
ATOM 562 C C . ILE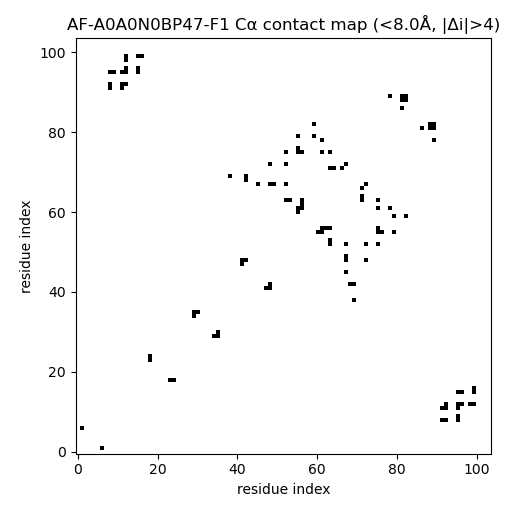 A 1 73 ? -4.367 -0.720 2.606 1.00 92.38 73 ILE A C 1
ATOM 564 O O . ILE A 1 73 ? -4.559 -1.493 1.663 1.00 92.38 73 ILE A O 1
ATOM 568 N N . VAL A 1 74 ? -4.095 0.573 2.402 1.00 91.88 74 VAL A N 1
ATOM 569 C CA . VAL A 1 74 ? -4.042 1.173 1.060 1.00 91.88 74 VAL A CA 1
ATOM 570 C C . VAL A 1 74 ? -2.887 0.598 0.242 1.00 91.88 74 VAL A C 1
ATOM 572 O O . VAL A 1 74 ? -3.082 0.257 -0.927 1.00 91.88 74 VAL A O 1
ATOM 575 N N . ARG A 1 75 ? -1.699 0.457 0.838 1.00 90.44 75 ARG A N 1
ATOM 576 C CA . ARG A 1 75 ? -0.525 -0.131 0.181 1.00 90.44 75 ARG A CA 1
ATOM 577 C C . ARG A 1 75 ? -0.826 -1.544 -0.309 1.00 90.44 75 ARG A C 1
ATOM 579 O O . ARG A 1 75 ? -0.611 -1.830 -1.487 1.00 90.44 75 ARG A O 1
ATOM 586 N N . VAL A 1 76 ? -1.358 -2.402 0.558 1.00 92.69 76 VAL A N 1
ATOM 587 C CA . VAL A 1 76 ? -1.667 -3.798 0.228 1.00 92.69 76 VAL A CA 1
ATOM 588 C C . VAL A 1 76 ? -2.721 -3.881 -0.872 1.00 92.69 76 V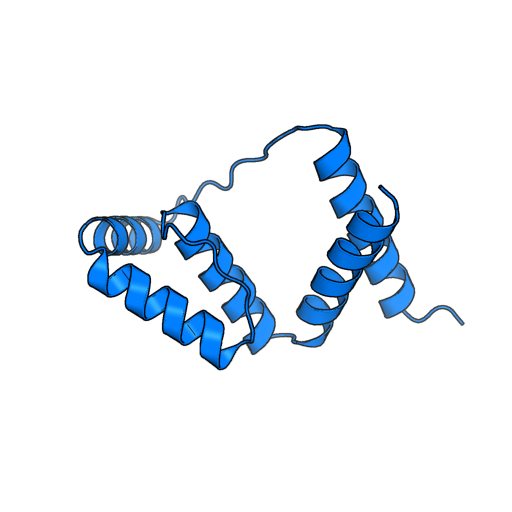AL A C 1
ATOM 590 O O . VAL A 1 76 ? -2.548 -4.657 -1.812 1.00 92.69 76 VAL A O 1
ATOM 593 N N . LEU A 1 77 ? -3.765 -3.047 -0.829 1.00 91.69 77 LEU A N 1
ATOM 594 C CA . LEU A 1 77 ? -4.778 -2.999 -1.889 1.00 91.69 77 LEU A CA 1
ATOM 595 C C . LEU A 1 77 ? -4.194 -2.576 -3.246 1.00 91.69 77 LEU A C 1
ATOM 597 O O . LEU A 1 77 ? -4.535 -3.178 -4.266 1.00 91.69 77 LEU A O 1
ATOM 601 N N . ILE A 1 78 ? -3.298 -1.582 -3.269 1.00 91.12 78 ILE A N 1
ATOM 602 C CA . ILE A 1 78 ? -2.627 -1.137 -4.501 1.00 91.12 78 ILE A CA 1
ATOM 603 C C . ILE A 1 78 ? -1.738 -2.251 -5.060 1.00 91.12 78 ILE A C 1
ATOM 605 O O . ILE A 1 78 ? -1.849 -2.575 -6.242 1.00 91.12 78 ILE A O 1
ATOM 609 N N . ILE A 1 79 ? -0.886 -2.855 -4.225 1.00 91.44 79 ILE A N 1
ATOM 610 C CA . ILE A 1 79 ? 0.035 -3.916 -4.661 1.00 91.44 79 ILE A CA 1
ATOM 611 C C . ILE A 1 79 ? -0.748 -5.143 -5.131 1.00 91.44 79 ILE A C 1
ATOM 613 O O . ILE A 1 79 ? -0.405 -5.721 -6.157 1.00 91.44 79 ILE A O 1
ATOM 617 N N . SER A 1 80 ? -1.825 -5.511 -4.437 1.00 93.06 80 SER A N 1
ATOM 618 C CA . SER A 1 80 ? -2.697 -6.624 -4.836 1.00 93.06 80 SER A CA 1
ATOM 619 C C . SER A 1 80 ? -3.382 -6.356 -6.174 1.00 93.06 80 SER A C 1
ATOM 621 O O . SER A 1 80 ? -3.437 -7.232 -7.034 1.00 93.06 80 SER A O 1
ATOM 623 N N . GLY A 1 81 ? -3.878 -5.132 -6.383 1.00 92.38 81 GLY A N 1
ATOM 624 C CA . GLY A 1 81 ? -4.460 -4.721 -7.660 1.00 92.38 81 GLY A CA 1
ATOM 625 C C . GLY A 1 81 ? -3.441 -4.771 -8.798 1.00 92.38 81 GLY A C 1
ATOM 626 O O . GLY A 1 81 ? -3.758 -5.268 -9.876 1.00 92.38 81 GLY A O 1
ATOM 627 N N . LEU A 1 82 ? -2.210 -4.321 -8.542 1.00 90.88 82 LEU A N 1
ATOM 628 C CA . LEU A 1 82 ? -1.114 -4.416 -9.501 1.00 90.88 82 LEU A CA 1
ATOM 629 C C . LEU A 1 82 ? -0.772 -5.877 -9.810 1.00 90.88 82 LEU A C 1
ATOM 631 O O . LEU A 1 82 ? -0.767 -6.253 -10.973 1.00 90.88 82 LEU A O 1
ATOM 635 N N . ALA A 1 83 ? -0.591 -6.711 -8.784 1.00 90.94 83 ALA A N 1
ATOM 636 C CA . ALA A 1 83 ? -0.299 -8.137 -8.920 1.00 90.94 83 ALA A CA 1
ATOM 637 C C . ALA A 1 83 ? -1.364 -8.886 -9.738 1.00 90.94 83 ALA A C 1
ATOM 639 O O . ALA A 1 83 ? -1.040 -9.792 -10.499 1.00 90.94 83 ALA A O 1
ATOM 640 N N . ALA A 1 84 ? -2.635 -8.505 -9.589 1.00 92.38 84 ALA A N 1
ATOM 641 C CA . ALA A 1 84 ? -3.742 -9.114 -10.316 1.00 92.38 84 ALA A CA 1
ATOM 642 C C . ALA A 1 84 ? -3.842 -8.659 -11.784 1.00 92.38 84 ALA A C 1
ATOM 644 O O . ALA A 1 84 ? -4.352 -9.410 -12.617 1.00 92.38 84 ALA A O 1
ATOM 645 N N . VAL A 1 85 ? -3.411 -7.433 -12.101 1.00 95.38 85 VAL A N 1
ATOM 646 C CA . VAL A 1 85 ? -3.518 -6.853 -13.451 1.00 95.38 85 VAL A CA 1
ATOM 647 C C . VAL A 1 85 ? -2.256 -7.099 -14.276 1.00 95.38 85 VAL A C 1
ATOM 649 O O . VAL A 1 85 ? -2.366 -7.442 -15.451 1.00 95.38 85 VAL A O 1
ATOM 652 N N . ASP A 1 86 ? -1.086 -6.916 -13.667 1.00 92.94 86 ASP A N 1
ATOM 653 C CA . ASP A 1 86 ? 0.223 -6.978 -14.313 1.00 92.94 86 ASP A CA 1
ATOM 654 C C . ASP A 1 86 ? 1.308 -7.449 -13.314 1.00 92.94 86 ASP A C 1
ATOM 656 O O . ASP A 1 86 ? 1.923 -6.640 -12.606 1.00 92.94 86 ASP A O 1
ATOM 660 N N . PRO A 1 87 ? 1.532 -8.774 -13.219 1.00 90.00 87 PRO A N 1
ATOM 661 C CA . PRO A 1 87 ? 2.554 -9.344 -12.346 1.00 90.00 87 PRO A CA 1
ATOM 662 C C . PRO A 1 87 ? 3.978 -8.885 -12.684 1.00 90.00 87 PRO A C 1
ATOM 664 O O . PRO A 1 87 ? 4.796 -8.771 -11.775 1.00 90.00 87 PRO A O 1
ATOM 667 N N . GLU A 1 88 ? 4.274 -8.592 -13.956 1.00 90.44 88 GLU A N 1
ATOM 668 C CA . GLU A 1 88 ? 5.621 -8.195 -14.391 1.00 90.44 88 GLU A CA 1
ATOM 669 C C . GLU A 1 88 ? 5.988 -6.831 -13.797 1.00 90.44 88 GLU A C 1
ATOM 671 O O . GLU A 1 88 ? 7.063 -6.671 -13.221 1.00 90.44 88 GLU A O 1
ATOM 676 N N . VAL A 1 89 ? 5.051 -5.874 -13.797 1.00 89.88 89 VAL A N 1
ATOM 677 C CA . VAL A 1 89 ? 5.271 -4.561 -13.163 1.00 89.88 89 VAL A CA 1
ATOM 678 C C . VAL A 1 89 ? 5.483 -4.686 -11.650 1.00 89.88 89 VAL A C 1
ATOM 680 O O . VAL A 1 89 ? 6.293 -3.952 -11.075 1.00 89.88 89 VAL A O 1
ATOM 683 N N . LYS A 1 90 ? 4.783 -5.614 -10.984 1.00 90.25 90 LYS A N 1
ATOM 684 C CA . LYS A 1 90 ? 4.993 -5.887 -9.553 1.00 90.25 90 LYS A CA 1
ATOM 685 C C . LYS A 1 90 ? 6.403 -6.434 -9.297 1.00 90.25 90 LYS A C 1
ATOM 687 O O . LYS A 1 90 ? 7.056 -5.983 -8.352 1.00 90.25 90 LYS A O 1
ATOM 692 N N . ASP A 1 91 ? 6.864 -7.374 -10.116 1.00 90.31 91 ASP A N 1
ATOM 693 C CA . ASP A 1 91 ? 8.192 -7.976 -9.976 1.00 90.31 91 ASP A CA 1
ATOM 694 C C . ASP A 1 91 ? 9.300 -6.949 -10.242 1.00 90.31 91 ASP A C 1
ATOM 696 O O . ASP A 1 91 ? 10.191 -6.793 -9.405 1.00 90.31 91 ASP A O 1
ATOM 700 N N . SER A 1 92 ? 9.186 -6.145 -11.304 1.00 91.50 92 SER A N 1
ATOM 701 C CA . SER A 1 92 ? 10.122 -5.046 -11.581 1.00 91.50 92 SER A CA 1
ATOM 702 C C . SER A 1 92 ? 10.176 -4.018 -10.445 1.00 91.50 92 SER A C 1
ATOM 704 O O . SER A 1 92 ? 11.256 -3.557 -10.067 1.00 91.50 92 SER A O 1
ATOM 706 N N . TRP A 1 93 ? 9.031 -3.677 -9.838 1.00 90.81 93 TRP A N 1
ATOM 707 C CA . TRP A 1 93 ? 8.993 -2.805 -8.657 1.00 90.81 93 TRP A CA 1
ATOM 708 C C . TRP A 1 93 ? 9.703 -3.431 -7.448 1.00 90.81 93 TRP A C 1
ATOM 710 O O . TRP A 1 93 ? 10.489 -2.756 -6.772 1.00 90.81 93 TRP A O 1
ATOM 720 N N . ARG A 1 94 ? 9.475 -4.726 -7.188 1.00 88.94 94 ARG A N 1
ATOM 721 C CA . ARG A 1 94 ? 10.146 -5.459 -6.102 1.00 88.94 94 ARG A CA 1
ATOM 722 C C . ARG A 1 94 ? 11.658 -5.503 -6.313 1.00 88.94 94 ARG A C 1
ATOM 724 O O . ARG A 1 94 ? 12.419 -5.273 -5.369 1.00 88.94 94 ARG A O 1
ATOM 731 N N . ASP A 1 95 ? 12.087 -5.749 -7.543 1.00 90.62 95 ASP A N 1
ATOM 732 C CA . ASP A 1 95 ? 13.496 -5.809 -7.912 1.00 90.62 95 ASP A CA 1
ATOM 733 C C . ASP A 1 95 ? 14.167 -4.437 -7.806 1.00 90.62 95 ASP A C 1
ATOM 735 O O . ASP A 1 95 ? 15.285 -4.350 -7.298 1.00 90.62 95 ASP A O 1
ATOM 739 N N . ALA A 1 96 ? 13.486 -3.351 -8.186 1.00 90.44 96 ALA A N 1
ATOM 740 C CA . ALA A 1 96 ? 13.979 -1.988 -7.986 1.00 90.44 96 ALA A CA 1
ATOM 741 C C . ALA A 1 96 ? 14.223 -1.673 -6.497 1.00 90.44 96 ALA A C 1
ATOM 743 O O . ALA A 1 96 ? 15.289 -1.161 -6.140 1.00 90.44 96 ALA A O 1
ATOM 744 N N . ILE A 1 97 ? 13.292 -2.047 -5.608 1.00 89.25 97 ILE A N 1
ATOM 745 C CA . ILE A 1 97 ? 13.475 -1.905 -4.152 1.00 89.25 97 ILE A CA 1
ATOM 746 C C . ILE A 1 97 ? 14.676 -2.729 -3.665 1.00 89.25 97 ILE A C 1
ATOM 748 O O . ILE A 1 97 ? 15.521 -2.211 -2.932 1.00 89.25 97 ILE A O 1
ATOM 752 N N . GLY A 1 98 ? 14.782 -3.995 -4.083 1.00 88.31 98 GLY A N 1
ATOM 753 C CA . GLY A 1 98 ? 15.885 -4.878 -3.687 1.00 88.31 98 GLY A CA 1
ATOM 754 C C . GLY A 1 98 ? 17.256 -4.395 -4.180 1.00 88.31 98 GLY A C 1
ATOM 755 O O . GLY A 1 98 ? 18.240 -4.429 -3.430 1.00 88.31 98 GLY A O 1
ATOM 756 N N . LYS A 1 99 ? 17.319 -3.890 -5.419 1.00 90.06 99 LYS A N 1
ATOM 757 C CA . LYS A 1 99 ? 18.513 -3.264 -6.004 1.00 90.06 99 LYS A CA 1
ATOM 758 C C . LYS A 1 99 ? 18.920 -2.023 -5.211 1.00 90.06 99 LYS A C 1
ATOM 760 O O . LYS A 1 99 ? 20.103 -1.895 -4.912 1.00 90.06 99 LYS A O 1
ATOM 765 N N . HIS A 1 100 ? 17.979 -1.151 -4.841 1.00 87.00 100 HIS A N 1
ATOM 766 C CA . HIS A 1 100 ? 18.271 0.023 -4.012 1.00 87.00 100 HIS A CA 1
ATOM 767 C C . HIS A 1 100 ? 18.794 -0.380 -2.625 1.00 87.00 100 HIS A C 1
ATOM 769 O O . HIS A 1 100 ? 19.844 0.095 -2.208 1.00 87.00 100 HIS A O 1
ATOM 775 N N . ALA A 1 101 ? 18.138 -1.327 -1.944 1.00 87.38 101 ALA A N 1
ATOM 776 C CA . ALA A 1 101 ? 18.569 -1.807 -0.627 1.00 87.38 101 ALA A CA 1
ATOM 777 C C . ALA A 1 101 ? 19.986 -2.414 -0.629 1.00 87.38 101 ALA A C 1
ATOM 779 O O . ALA A 1 101 ? 20.682 -2.349 0.377 1.00 87.38 101 ALA A O 1
ATOM 780 N N . SER A 1 102 ? 20.421 -2.986 -1.756 1.00 88.19 102 SER A N 1
ATOM 781 C CA . SER A 1 102 ? 21.773 -3.541 -1.924 1.00 88.19 102 SER A CA 1
ATOM 782 C C . SER A 1 102 ? 22.842 -2.488 -2.262 1.00 88.19 102 SER A C 1
ATOM 784 O O . SER A 1 102 ? 24.025 -2.825 -2.311 1.00 88.19 102 SER A O 1
ATOM 786 N N . GLN A 1 103 ? 22.444 -1.242 -2.549 1.00 78.62 103 GLN A N 1
ATOM 787 C CA . GLN A 1 103 ? 23.343 -0.120 -2.858 1.00 78.62 103 GLN A CA 1
ATOM 788 C C . GLN A 1 103 ? 23.696 0.735 -1.628 1.00 78.62 103 GLN A C 1
ATOM 790 O O . GLN A 1 103 ? 24.585 1.582 -1.728 1.00 78.62 103 GLN A O 1
ATOM 795 N N . ILE A 1 104 ? 23.018 0.514 -0.496 1.00 59.50 104 ILE A N 1
ATOM 796 C CA . ILE A 1 104 ? 23.214 1.213 0.786 1.00 59.50 104 ILE A CA 1
ATOM 797 C C . ILE A 1 104 ? 24.138 0.386 1.688 1.00 59.50 104 ILE A C 1
ATOM 799 O O . ILE A 1 104 ? 25.038 0.987 2.319 1.00 59.50 104 ILE A O 1
#

Radius of gyration: 15.7 Å; Cα contacts (8 Å, |Δi|>4): 61; chains: 1; bounding box: 41×28×41 Å

Secondary s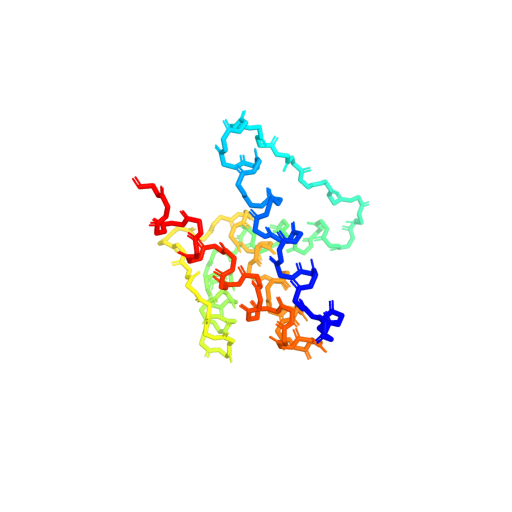tructure (DSSP, 8-state):
---HHHHHHHHHHHHHHHHHHH----------HHHHHHHHHHHT-HHHHHHHHHHHHHHHT----SS--HHHHHHHHHHHHHHHH-HHHHHHHHHHHHHHHTT-

pLDDT: mean 86.84, std 10.73, range [39.19, 96.31]

Solvent-accessible surface area (backbone atoms only — not comparable to full-atom values): 6183 Å² total; per-residue (Å²): 133,81,50,79,62,60,56,52,38,50,54,46,31,51,53,53,46,53,44,64,74,67,68,62,84,77,86,84,83,81,84,50,66,67,62,47,51,50,51,54,53,32,67,78,33,54,76,60,39,46,57,48,49,54,52,47,22,68,76,62,76,46,93,77,71,97,67,84,44,75,66,50,54,52,49,51,52,52,53,45,53,38,47,76,77,40,49,64,64,45,49,43,52,52,48,22,52,52,54,50,66,72,75,113

Foldseek 3Di:
DQPPLNVVLVVLLVVVLCCVVVVDDDDDDDPDPVVVVVLVVCQVPVVNQVVVLVVLCVVQVDDADPDRDSVRSVVSVVLSVCCVPPVSVSVSNVVSVVVSVVVD

Organism: NCBI:txid1765655

InterPro domains:
  IPR058428 Domain of unknown function DUF8115 [PF26424] (6-102)

Mean predicted aligned error: 5.72 Å

Sequence (104 aa):
MTSVDDGFEDDLLDAVTERNESGAQRSVSIWDGDIAALLDALEENPDRAEQLVERASDEFDISIDDDVDRSEIVRVLIISGLAAVDPEVKDSWRDAIGKHASQI

Nearest PDB structures (foldseek):
  7f6j-assembly1_C  TM=2.158E-01  e=7.124E+00  Homo sapiens
  8zak-assembly2_B  TM=2.078E-01  e=6.024E+00  Campylobacter jejuni

=== Feature glossary ===
The record interleaves many kinds of information about one protein. Here is each kind framed as the question it answers.

Q: Are the domains correctly placed relative to each other?
A: Predicted aligned error is AlphaFold's pairwise confidence. Unlike pLDDT (per-residue), PAE is per-residue-pair and captures whether two parts of the structure are correctly placed relative to each other. Units are ångströms of expected positional error.

Q: Which residues are in helices, strands, or loops?
A: Eight-state secondary structure (DSSP): H is the canonical α-helix, G the tighter 3₁₀-helix, I the wider π-helix; E/B are β-structure, T and S are turns and bends, and '-' is everything else. DSSP derives these from the pattern of main-chain N–H···O=C hydrogen bonds, not from the sequence.

Q: What if only a Cα trace is available?
A: P-SEA three-state annotation labels each residue as helix, strand, or coil based purely on the geometry of the Cα trace. It serves as a fallback when the full backbone (and thus DSSP) is unavailable.

Q: What are the backbone torsion angles?
A: φ (phi) and ψ (psi) are the two rotatable backbone dihedrals per residue: φ is the C(i-1)–N–Cα–C torsion, ψ is the N–Cα–C–N(i+1) torsion, both in degrees on (−180°, 180°]. α-helical residues cluster near (−60°, −45°); β-strand residues near (−120°, +130°). A Ramachandran plot is simply a scatter of (φ, ψ) for every residue.

Q: What known structures does this most resemble?
A: Structural nearest neighbors (via Foldseek easy-search vs the PDB). Reported per hit: target PDB id, E-value, and alignment TM-score. A TM-score above ~0.5 is the conventional threshold for 'same fold'.

Q: What family and function is it annotated with?
A: Database cross-references. InterPro integrates a dozen domain/family signature databases into unified entries with residue-range hits. GO terms attach function/process/location labels with evidence codes. CATH codes position the fold in a four-level structural taxonomy. Organism is the NCBI-taxonomy species name.

Q: Which residues are buried vs exposed?
A: Solvent accessibility: the surface area of each residue that a 1.4 Å water probe can touch, in Å². When only backbone atoms are present the absolute values are lower than full-atom SASA (side chains contribute most of the area) and are flagged as backbone-only.

Q: What do the diagnostic plots show?
A: Three diagnostic plots accompany the record. The Cα contact map visualizes the tertiary structure as a 2D adjacency matrix (8 Å cutoff, sequence-local contacts suppressed). The Ramachandran plot shows the distribution of backbone (φ, ψ) torsions, with points in the α and β basins reflecting secondary structure content. The PAE plot shows AlphaFold's inter-residue confidence as a color matrix.

Q: What is the amino-acid chain?
A: The amino-acid sequence is the protein's primary structure: the linear order 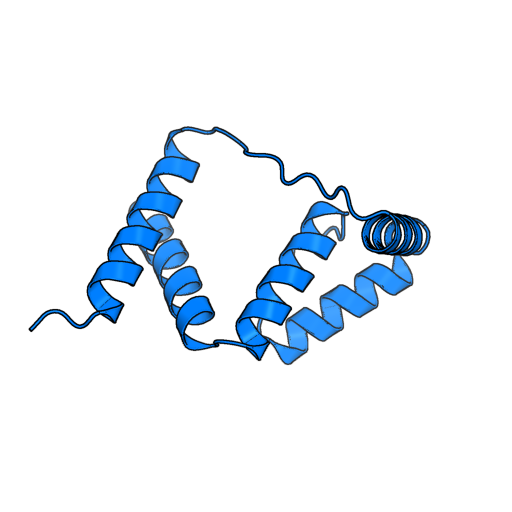of residues from the N-terminus to the C-terminus, written in one-letter code. Everything else here — the 3D coordinates, the secondary structure, the domain annotations — is ultimately a consequence of this string.

Q: What do the rendered images show?
A: The six renders are orthographic views along the three Cartesian axes in both directions. Representation (cartoon, sticks, or surface) and color scheme (sequence-rainbow or by-chain) vary across proteins so the training set covers all the common visualization conventions.

Q: Where is each backbone atom in 3D?
A: The mmCIF table is the protein's shape written out atom by atom. For each backbone N, Cα, C, and carbonyl O, it records an (x, y, z) coordinate triple in Å plus the residue type, chain letter, and residue number.

Q: How mobile is each atom in the crystal?
A: For experimental (PDB) structures, the B-factor (temperature factor) quantifies the positional spread of each atom in the crystal — a combination of thermal vibration and static disorder — in units of Å². High B-factors mark flexible loops or poorly resolved regions; low B-factors mark the rigid, well-ordered core.

Q: How big and how compact is the whole molecule?
A: Three whole-structure scalars: the radius of gyration (RMS distance of Cα from centroid, in Å), the count of Cα–Cα contacts (pairs closer than 8 Å and separated by more than four residues in sequence — i.e. tertiary, not local, contacts), and the bounding-box dimensions. Together they distinguish compact globular folds from extended fibres or disordered chains.

Q: What does the local fold look like, residue by residue?
A: A 3Di character summarizes, for each residue, the relative orientation of the Cα frame of its nearest spatial neighbor. Because it encodes fold topology rather than chemistry, 3Di alignments detect remote structural similarity that sequence alignment misses.

Q: How confident is the AlphaFold model at each residue?
A: For AlphaFold models, the B-factor field carries pLDDT — the model's own estimate of local accuracy on a 0–100 scale. Regions with pLDDT<50 should be treated as essentially unmodeled; they often correspond to intrinsically disordered segments.